Protein AF-A0A315R1Y8-F1 (afdb_monomer_lite)

pLDDT: mean 83.59, std 12.73, range [36.31, 96.69]

Radius of gyration: 17.37 Å; chains: 1; bounding box: 43×31×45 Å

Secondary structure (DSSP, 8-state):
--TT-HHHHHHH-GGGTTSPPTTSHHHHTHHHHHHHHHHHHHHHHGGGHHHHTSSTTHHHHHHHHHHIIIIIS-SS--TTSHHHHHH----HHHHHHHHHHHHHHHHHHHHHHHHHHHHHHHHH-

Structure (mmCIF, N/CA/C/O backbone):
data_AF-A0A315R1Y8-F1
#
_entry.id   AF-A0A315R1Y8-F1
#
loop_
_atom_site.group_PDB
_atom_site.id
_atom_site.type_symbol
_atom_site.label_atom_id
_atom_site.label_alt_id
_atom_site.label_comp_id
_atom_site.label_asym_id
_atom_site.label_entity_id
_atom_site.label_seq_id
_atom_site.pdbx_PDB_ins_code
_atom_site.Cartn_x
_atom_site.Cartn_y
_atom_site.Cartn_z
_atom_site.occupancy
_atom_site.B_iso_or_equiv
_atom_site.auth_seq_id
_atom_site.auth_comp_id
_atom_site.auth_asym_id
_atom_site.auth_atom_id
_atom_site.pdbx_PDB_model_num
ATOM 1 N N . MET A 1 1 ? -2.051 17.499 -18.153 1.00 36.31 1 MET A N 1
ATOM 2 C CA . MET A 1 1 ? -0.745 17.730 -17.502 1.00 36.31 1 MET A CA 1
ATOM 3 C C . MET A 1 1 ? -0.360 16.427 -16.814 1.00 36.31 1 MET A C 1
ATOM 5 O O . MET A 1 1 ? -1.027 16.044 -15.865 1.00 36.31 1 MET A O 1
ATOM 9 N N . ASN A 1 2 ? 0.582 15.671 -17.381 1.00 49.72 2 ASN A N 1
ATOM 10 C CA . ASN A 1 2 ? 0.955 14.344 -16.884 1.00 49.72 2 ASN A CA 1
ATOM 11 C C . ASN A 1 2 ? 2.105 14.544 -15.886 1.00 49.72 2 ASN A C 1
ATOM 13 O O . ASN A 1 2 ? 3.253 14.652 -16.304 1.00 49.72 2 ASN A O 1
ATOM 17 N N . LEU A 1 3 ? 1.783 14.720 -14.599 1.00 54.25 3 LEU A N 1
ATOM 18 C CA . LEU A 1 3 ? 2.701 15.229 -13.560 1.00 54.25 3 LEU A CA 1
ATOM 19 C C . LEU A 1 3 ? 4.020 14.435 -13.451 1.00 54.25 3 LEU A C 1
ATOM 21 O O . LEU A 1 3 ? 5.026 14.978 -13.015 1.00 54.25 3 LEU A O 1
ATOM 25 N N . GLN A 1 4 ? 4.020 13.174 -13.888 1.00 58.38 4 GLN A N 1
ATOM 26 C CA . GLN A 1 4 ? 5.177 12.275 -13.854 1.00 58.38 4 GLN A CA 1
ATOM 27 C C . GLN A 1 4 ? 5.529 11.665 -15.222 1.00 58.38 4 GLN A C 1
ATOM 29 O O . GLN A 1 4 ? 6.383 10.791 -15.299 1.00 58.38 4 GLN A O 1
ATOM 34 N N . ASN A 1 5 ? 4.861 12.091 -16.303 1.00 61.94 5 ASN A N 1
ATOM 35 C CA . ASN A 1 5 ? 4.996 11.511 -17.647 1.00 61.94 5 ASN A CA 1
ATOM 36 C C . ASN A 1 5 ? 4.984 9.962 -17.660 1.00 61.94 5 ASN A C 1
ATOM 38 O O . ASN A 1 5 ? 5.778 9.299 -18.325 1.00 61.94 5 ASN A O 1
ATOM 42 N N . TYR A 1 6 ? 4.060 9.385 -16.888 1.00 60.62 6 TYR A N 1
ATOM 43 C CA . TYR A 1 6 ? 4.000 7.953 -16.585 1.00 60.62 6 TYR A CA 1
ATOM 44 C C . TYR A 1 6 ? 3.890 7.089 -17.847 1.00 60.62 6 TYR A C 1
ATOM 46 O O . TYR A 1 6 ? 4.579 6.089 -17.992 1.00 60.62 6 TYR A O 1
ATOM 54 N N . ALA A 1 7 ? 3.065 7.519 -18.805 1.00 59.78 7 ALA A N 1
ATOM 55 C CA . ALA A 1 7 ? 2.836 6.786 -20.046 1.00 59.78 7 ALA A CA 1
ATOM 56 C C . ALA A 1 7 ? 4.108 6.640 -20.896 1.00 59.78 7 ALA A C 1
ATOM 58 O O . ALA A 1 7 ? 4.323 5.581 -21.476 1.00 59.78 7 ALA A O 1
ATOM 59 N N . SER A 1 8 ? 4.971 7.663 -20.955 1.00 60.66 8 SER A N 1
ATOM 60 C CA . SER A 1 8 ? 6.236 7.541 -21.683 1.00 60.66 8 SER A CA 1
ATOM 61 C C . SER A 1 8 ? 7.232 6.674 -20.923 1.00 60.66 8 SER A C 1
ATOM 63 O O . SER A 1 8 ? 7.850 5.820 -21.543 1.00 60.66 8 SER A O 1
ATOM 65 N N . ALA A 1 9 ? 7.332 6.828 -19.595 1.00 61.09 9 ALA A N 1
ATOM 66 C CA . ALA A 1 9 ? 8.210 6.000 -18.764 1.00 61.09 9 ALA A CA 1
ATOM 67 C C . ALA A 1 9 ? 7.849 4.504 -18.857 1.00 61.09 9 ALA A C 1
ATOM 69 O O . ALA A 1 9 ? 8.734 3.658 -18.946 1.00 61.09 9 ALA A O 1
ATOM 70 N N . PHE A 1 10 ? 6.553 4.182 -18.928 1.00 60.88 10 PHE A N 1
ATOM 71 C CA . PHE A 1 10 ? 6.050 2.815 -19.100 1.00 60.88 10 PHE A CA 1
ATOM 72 C C . PHE A 1 10 ? 6.443 2.173 -20.431 1.00 60.88 10 PHE A C 1
ATOM 74 O O . PHE A 1 10 ? 6.687 0.972 -20.478 1.00 60.88 10 PHE A O 1
ATOM 81 N N . VAL A 1 11 ? 6.483 2.955 -21.511 1.00 58.25 11 VAL A N 1
ATOM 82 C CA . VAL A 1 11 ? 6.806 2.452 -22.855 1.00 58.25 11 VAL A CA 1
ATOM 83 C C . VAL A 1 11 ? 8.318 2.344 -23.067 1.00 58.25 11 VAL A C 1
ATOM 85 O O . VAL A 1 11 ? 8.761 1.493 -23.832 1.00 58.25 11 VAL A O 1
ATOM 88 N N . THR A 1 12 ? 9.116 3.180 -22.397 1.00 59.12 12 THR A N 1
ATOM 89 C CA . THR A 1 12 ? 10.577 3.230 -22.578 1.00 59.12 12 THR A CA 1
ATOM 90 C C . THR A 1 12 ? 11.366 2.347 -21.616 1.00 59.12 12 THR A C 1
ATOM 92 O O . THR A 1 12 ? 12.554 2.134 -21.835 1.00 59.12 12 THR A O 1
ATOM 95 N N . MET A 1 13 ? 10.756 1.865 -20.533 1.00 61.69 13 MET A N 1
ATOM 96 C CA . MET A 1 13 ? 11.445 1.012 -19.569 1.00 61.69 13 MET A CA 1
ATOM 97 C C . MET A 1 13 ? 11.504 -0.437 -20.067 1.00 61.69 13 MET A C 1
ATOM 99 O O . MET A 1 13 ? 10.503 -1.154 -20.029 1.00 61.69 13 MET A O 1
ATOM 103 N N . ASP A 1 14 ? 12.706 -0.907 -20.417 1.00 63.06 14 ASP A N 1
ATOM 104 C CA . ASP A 1 14 ? 12.991 -2.320 -20.737 1.00 63.06 14 ASP A CA 1
ATOM 105 C C . ASP A 1 14 ? 12.509 -3.290 -19.639 1.00 63.06 14 ASP A C 1
ATOM 107 O O . ASP A 1 14 ? 12.195 -4.451 -19.906 1.00 63.06 14 ASP A O 1
ATOM 111 N N . ALA A 1 15 ? 12.387 -2.804 -18.397 1.00 60.00 15 ALA A N 1
ATOM 112 C CA . ALA A 1 15 ? 11.840 -3.543 -17.260 1.00 60.00 15 ALA A CA 1
ATOM 113 C C . ALA A 1 15 ? 10.415 -4.082 -17.503 1.00 60.00 15 ALA A C 1
ATOM 115 O O . ALA A 1 15 ? 10.039 -5.101 -16.918 1.00 60.00 15 ALA A O 1
ATOM 116 N N . PHE A 1 16 ? 9.633 -3.443 -18.380 1.00 64.62 16 PHE A N 1
ATOM 117 C CA . PHE A 1 16 ? 8.266 -3.856 -18.700 1.00 64.62 16 PHE A CA 1
ATOM 118 C C . PHE A 1 16 ? 8.145 -4.688 -19.980 1.00 64.62 16 PHE A C 1
ATOM 120 O O . PHE A 1 16 ? 7.034 -5.074 -20.339 1.00 64.62 16 PHE A O 1
ATOM 127 N N . ALA A 1 17 ? 9.253 -5.048 -20.638 1.00 68.25 17 ALA A N 1
ATOM 128 C CA . ALA A 1 17 ? 9.219 -5.850 -21.867 1.00 68.25 17 ALA A CA 1
ATOM 129 C C . ALA A 1 17 ? 8.487 -7.199 -21.696 1.00 68.25 17 ALA A C 1
ATOM 131 O O . ALA A 1 17 ? 7.893 -7.717 -22.638 1.00 68.25 17 ALA A O 1
ATOM 132 N N . ASN A 1 18 ? 8.483 -7.747 -20.475 1.00 76.88 18 ASN A N 1
ATOM 133 C CA . ASN A 1 18 ? 7.816 -9.008 -20.138 1.00 76.88 18 ASN A CA 1
ATOM 134 C C . ASN A 1 18 ? 6.347 -8.845 -19.693 1.00 76.88 18 ASN A C 1
ATOM 136 O O . ASN A 1 18 ? 5.695 -9.835 -19.347 1.00 76.88 18 ASN A O 1
ATOM 140 N N . PHE A 1 19 ? 5.811 -7.622 -19.649 1.00 79.62 19 PHE A N 1
ATOM 141 C CA . PHE A 1 19 ? 4.444 -7.365 -19.195 1.00 79.62 19 PHE A CA 1
ATOM 142 C C . PHE A 1 19 ? 3.443 -7.584 -20.331 1.00 79.62 19 PHE A C 1
ATOM 144 O O . PHE A 1 19 ? 3.718 -7.357 -21.508 1.00 79.62 19 PHE A O 1
ATOM 151 N N . ARG A 1 20 ? 2.238 -8.043 -19.979 1.00 82.56 20 ARG A N 1
ATOM 152 C CA . ARG A 1 20 ? 1.157 -8.226 -20.956 1.00 82.56 20 ARG A CA 1
ATOM 153 C C . ARG A 1 20 ? 0.613 -6.869 -21.401 1.00 82.56 20 ARG A C 1
ATOM 155 O O . ARG A 1 20 ? 0.509 -5.950 -20.593 1.00 82.56 20 ARG A O 1
ATOM 162 N N . SER A 1 21 ? 0.184 -6.787 -22.662 1.00 82.31 21 SER A N 1
ATOM 163 C CA . SER A 1 21 ? -0.532 -5.616 -23.181 1.00 82.31 21 SER A CA 1
ATOM 164 C C . SER A 1 21 ? -1.768 -5.292 -22.332 1.00 82.31 21 SER A C 1
ATOM 166 O O . SER A 1 21 ? -2.480 -6.200 -21.889 1.00 82.31 21 SER A O 1
ATOM 168 N N . LEU A 1 22 ? -2.050 -3.996 -22.169 1.00 79.75 22 LEU A N 1
ATOM 169 C CA . LEU A 1 22 ? -3.226 -3.475 -21.463 1.00 79.75 22 LEU A CA 1
ATOM 170 C C . LEU A 1 22 ? -4.550 -3.951 -22.084 1.00 79.75 22 LEU A C 1
ATOM 172 O O . LEU A 1 22 ? -5.557 -4.074 -21.387 1.00 79.75 22 LEU A O 1
ATOM 176 N N . ASP A 1 23 ? -4.543 -4.283 -23.376 1.00 83.69 23 ASP A N 1
ATOM 177 C CA . ASP A 1 23 ? -5.716 -4.801 -24.083 1.00 83.69 23 ASP A CA 1
ATOM 178 C 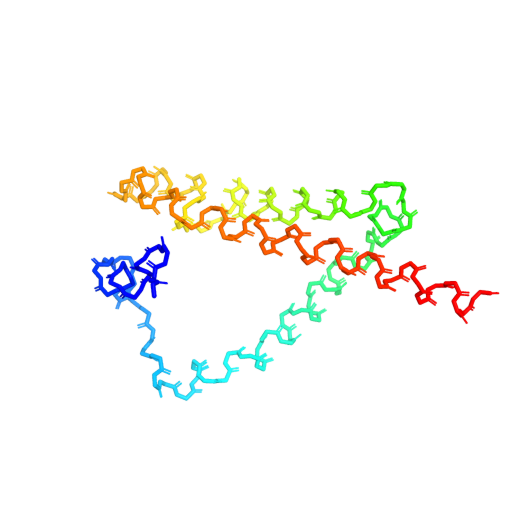C . ASP A 1 23 ? -5.995 -6.282 -23.830 1.00 83.69 23 ASP A C 1
ATOM 180 O O . ASP A 1 23 ? -7.059 -6.786 -24.194 1.00 83.69 23 ASP A O 1
ATOM 184 N N . SER A 1 24 ? -5.072 -6.992 -23.179 1.00 89.44 24 SER A N 1
ATOM 185 C CA . SER A 1 24 ? -5.273 -8.393 -22.840 1.00 89.44 24 SER A CA 1
ATOM 186 C C . SER A 1 24 ? -6.451 -8.562 -21.880 1.00 89.44 24 SER A C 1
ATOM 188 O O . SER A 1 24 ? -6.537 -7.895 -20.846 1.00 89.44 24 SER A O 1
ATOM 190 N N . THR A 1 25 ? -7.318 -9.537 -22.164 1.00 90.38 25 THR A N 1
ATOM 191 C CA . THR A 1 25 ? -8.472 -9.884 -21.321 1.00 90.38 25 THR A CA 1
ATOM 192 C C . THR A 1 25 ? -8.083 -10.092 -19.858 1.00 90.38 25 THR A C 1
ATOM 194 O O . THR A 1 25 ? -8.795 -9.650 -18.963 1.00 90.38 25 THR A O 1
ATOM 197 N N . ILE A 1 26 ? -6.925 -10.706 -19.590 1.00 92.00 26 ILE A N 1
ATOM 198 C CA . ILE A 1 26 ? -6.480 -10.957 -18.215 1.00 92.00 26 ILE A CA 1
ATOM 199 C C . ILE A 1 26 ? -6.086 -9.674 -17.468 1.00 92.00 26 ILE A C 1
ATOM 201 O O . ILE A 1 26 ? -6.322 -9.576 -16.268 1.00 92.00 26 ILE A O 1
ATOM 205 N N . VAL A 1 27 ? -5.541 -8.675 -18.170 1.00 88.12 27 VAL A N 1
ATOM 206 C CA . VAL A 1 27 ? -5.159 -7.384 -17.582 1.00 88.12 27 VAL A CA 1
ATOM 207 C C . VAL A 1 27 ? -6.414 -6.566 -17.297 1.00 88.12 27 VAL A C 1
ATOM 209 O O . VAL A 1 27 ? -6.528 -5.964 -16.234 1.00 88.12 27 VAL A O 1
ATOM 212 N N . ARG A 1 28 ? -7.420 -6.640 -18.175 1.00 90.44 28 ARG A N 1
ATOM 213 C CA . ARG A 1 28 ? -8.742 -6.037 -17.937 1.00 90.44 28 ARG A CA 1
ATOM 214 C C . ARG A 1 28 ? -9.468 -6.652 -16.736 1.00 90.44 28 ARG A C 1
ATOM 216 O O . ARG A 1 28 ? -10.206 -5.952 -16.051 1.00 90.44 28 ARG A O 1
ATOM 223 N N . LEU A 1 29 ? -9.225 -7.932 -16.444 1.00 93.44 29 LEU A N 1
ATOM 224 C CA . LEU A 1 29 ? -9.737 -8.614 -15.250 1.00 93.44 29 LEU A CA 1
ATOM 225 C C . LEU A 1 29 ? -8.917 -8.340 -13.978 1.00 93.44 29 LEU A C 1
ATOM 227 O O . LEU A 1 29 ? -9.300 -8.807 -12.905 1.00 93.44 29 LEU A O 1
ATOM 231 N N . ALA A 1 30 ? -7.826 -7.568 -14.050 1.00 89.69 30 ALA A N 1
ATOM 232 C CA . ALA A 1 30 ? -6.988 -7.271 -12.890 1.00 89.69 30 ALA A CA 1
ATOM 233 C C . ALA A 1 30 ? -7.773 -6.750 -11.668 1.00 89.69 30 ALA A C 1
ATOM 235 O O . ALA A 1 30 ? -7.493 -7.255 -10.581 1.00 89.69 30 ALA A O 1
ATOM 236 N N . PRO A 1 31 ? -8.769 -5.840 -11.785 1.00 91.88 31 PRO A N 1
ATOM 237 C CA . PRO A 1 31 ?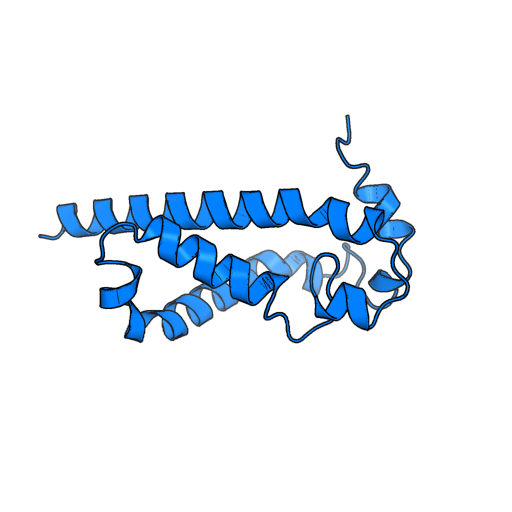 -9.544 -5.366 -10.633 1.00 91.88 31 PRO A CA 1
ATOM 238 C C . PRO A 1 31 ? -10.248 -6.488 -9.862 1.00 91.88 31 PRO A C 1
ATOM 240 O O . PRO A 1 31 ? -10.307 -6.450 -8.637 1.00 91.88 31 PRO A O 1
ATOM 243 N N . VAL A 1 32 ? -10.719 -7.525 -10.559 1.00 93.56 32 VAL A N 1
ATOM 244 C CA . VAL A 1 32 ? -11.352 -8.691 -9.927 1.00 93.56 32 VAL A CA 1
ATOM 245 C C . VAL A 1 32 ? -10.321 -9.473 -9.113 1.00 93.56 32 VAL A C 1
ATOM 247 O O . VAL A 1 32 ? -10.562 -9.801 -7.953 1.00 93.56 32 VAL A O 1
ATOM 250 N N . PHE A 1 33 ? -9.127 -9.696 -9.670 1.00 92.44 33 PHE A N 1
ATOM 251 C CA . PHE A 1 33 ? -8.021 -10.316 -8.935 1.00 92.44 33 PHE A CA 1
ATOM 252 C C . PHE A 1 33 ? -7.554 -9.477 -7.738 1.00 92.44 33 PHE A C 1
ATOM 254 O O . PHE A 1 33 ? -7.124 -10.046 -6.735 1.00 92.44 33 PHE A O 1
ATOM 261 N N . GLN A 1 34 ? -7.684 -8.146 -7.794 1.00 92.44 34 GLN A N 1
ATOM 262 C CA . GLN A 1 34 ? -7.362 -7.285 -6.651 1.00 92.44 34 GLN A CA 1
ATOM 263 C C . GLN A 1 34 ? -8.274 -7.541 -5.447 1.00 92.44 34 GLN A C 1
ATOM 265 O O . GLN A 1 34 ? -7.789 -7.490 -4.318 1.00 92.44 34 GLN A O 1
ATOM 270 N N . ILE A 1 35 ? -9.552 -7.873 -5.665 1.00 93.94 35 ILE A N 1
ATOM 271 C CA . ILE A 1 35 ? -10.483 -8.227 -4.580 1.00 93.94 35 ILE A CA 1
ATOM 272 C C . ILE A 1 35 ? -10.006 -9.501 -3.875 1.00 93.94 35 ILE A C 1
ATOM 274 O O . ILE A 1 35 ? -9.874 -9.518 -2.651 1.00 93.94 35 ILE A O 1
ATOM 278 N N . PHE A 1 36 ? -9.674 -10.544 -4.642 1.00 95.06 36 PHE A N 1
ATOM 279 C CA . PHE A 1 36 ? -9.139 -11.790 -4.086 1.00 95.06 36 PHE A CA 1
ATOM 280 C C . PHE A 1 36 ? -7.823 -11.566 -3.336 1.00 95.06 36 PHE A C 1
ATOM 282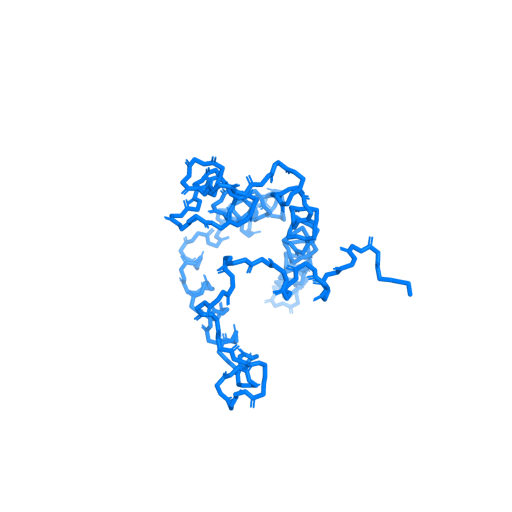 O O . PHE A 1 36 ? -7.639 -12.095 -2.241 1.00 95.06 36 PHE A O 1
ATOM 289 N N . ARG A 1 37 ? -6.930 -10.732 -3.885 1.00 91.81 37 ARG A N 1
ATOM 290 C CA . ARG A 1 37 ? -5.678 -10.349 -3.219 1.00 91.81 37 ARG A CA 1
ATOM 291 C C . ARG A 1 37 ? -5.940 -9.630 -1.894 1.00 91.81 37 ARG A C 1
ATOM 293 O O . ARG A 1 37 ? -5.297 -9.943 -0.898 1.00 91.81 37 ARG A O 1
ATOM 300 N N . GLY A 1 38 ? -6.896 -8.701 -1.871 1.00 91.81 38 GLY A N 1
ATOM 301 C CA . GLY A 1 38 ? -7.299 -7.992 -0.657 1.00 91.81 38 GLY A CA 1
ATOM 302 C C . GLY A 1 38 ? -7.842 -8.937 0.417 1.00 91.81 38 GLY A C 1
ATOM 303 O O . GLY A 1 38 ? -7.403 -8.872 1.562 1.00 91.81 38 GLY A O 1
ATOM 304 N N . ALA A 1 39 ? -8.726 -9.866 0.041 1.00 94.25 39 ALA A N 1
ATOM 305 C CA . ALA A 1 39 ? -9.253 -10.881 0.954 1.00 94.25 39 ALA A CA 1
ATOM 306 C C . ALA A 1 39 ? -8.144 -11.787 1.518 1.00 94.25 39 ALA A C 1
ATOM 308 O O . ALA A 1 39 ? -8.124 -12.082 2.712 1.00 94.25 39 ALA A O 1
ATOM 309 N N . PHE A 1 40 ? -7.183 -12.178 0.679 1.00 95.06 40 PHE A N 1
ATOM 310 C CA . PHE A 1 40 ? -6.026 -12.960 1.109 1.00 95.06 40 PHE A CA 1
ATOM 311 C C . PHE A 1 40 ? -5.145 -12.199 2.112 1.00 95.06 40 PHE A C 1
ATOM 313 O O . PHE A 1 40 ? -4.748 -12.758 3.133 1.00 95.06 40 PHE A O 1
ATOM 320 N N . PHE A 1 41 ? -4.884 -10.909 1.879 1.00 91.00 41 PHE A N 1
ATOM 321 C CA . PHE A 1 41 ? -4.157 -10.083 2.847 1.00 91.00 41 PHE A CA 1
ATOM 322 C C . PHE A 1 41 ? -4.924 -9.895 4.154 1.00 91.00 41 PHE A C 1
ATOM 324 O O . PHE A 1 41 ? -4.316 -9.985 5.217 1.00 91.00 41 PHE A O 1
ATOM 331 N N . ALA A 1 42 ? -6.244 -9.702 4.103 1.00 91.06 42 ALA A N 1
ATOM 332 C CA . ALA A 1 42 ? -7.067 -9.643 5.307 1.00 91.06 42 ALA A CA 1
ATOM 333 C C . ALA A 1 42 ? -6.958 -10.942 6.123 1.00 91.06 42 ALA A C 1
ATOM 335 O O . ALA A 1 42 ? -6.762 -10.885 7.334 1.00 91.06 42 ALA A O 1
ATOM 336 N N . PHE A 1 43 ? -6.992 -12.104 5.463 1.00 95.00 43 PHE A N 1
ATOM 337 C CA . PHE A 1 43 ? -6.793 -13.402 6.112 1.00 95.00 43 PHE A CA 1
ATOM 338 C C . PHE A 1 43 ? -5.416 -13.522 6.785 1.00 95.00 43 PHE A C 1
ATOM 340 O O . PHE A 1 43 ? -5.333 -13.961 7.930 1.00 95.00 43 PHE A O 1
ATOM 347 N N . ILE A 1 44 ? -4.341 -13.083 6.119 1.00 93.56 44 ILE A N 1
ATOM 348 C CA . ILE A 1 44 ? -2.982 -13.089 6.691 1.00 93.56 44 ILE A CA 1
ATOM 349 C C . ILE A 1 44 ? -2.859 -12.136 7.885 1.00 93.56 44 ILE A C 1
ATOM 351 O O . ILE A 1 44 ? -2.162 -12.447 8.849 1.00 93.56 44 ILE A O 1
ATOM 355 N N . LEU A 1 45 ? -3.502 -10.970 7.821 1.00 91.00 45 LEU A N 1
ATOM 356 C CA . LEU A 1 45 ? -3.419 -9.947 8.865 1.00 91.00 45 LEU A CA 1
ATOM 357 C C . LEU A 1 45 ? -4.365 -10.212 10.042 1.00 91.00 45 LEU A C 1
ATOM 359 O O . LEU A 1 45 ? -4.149 -9.664 11.123 1.00 91.00 45 LEU A O 1
ATOM 363 N N . TYR A 1 46 ? -5.370 -11.072 9.868 1.00 91.81 46 TYR A N 1
ATOM 364 C CA . TYR A 1 46 ? -6.374 -11.381 10.886 1.00 91.81 46 TYR A CA 1
ATOM 365 C C .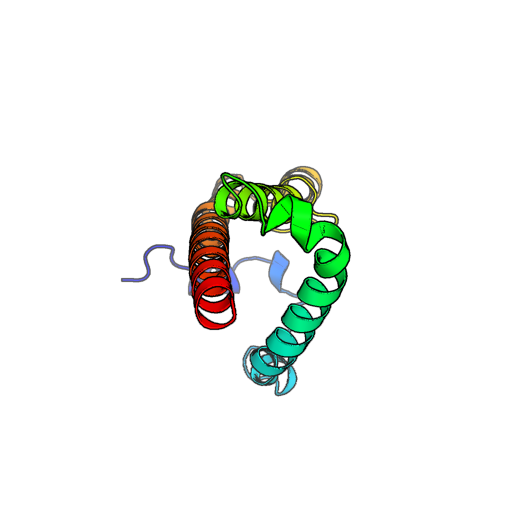 TYR A 1 46 ? -5.790 -11.832 12.243 1.00 91.81 46 TYR A C 1
ATOM 367 O O . TYR A 1 46 ? -6.215 -11.297 13.267 1.00 91.81 46 TYR A O 1
ATOM 375 N N . PRO A 1 47 ? -4.766 -12.711 12.317 1.00 93.19 47 PRO A N 1
ATOM 376 C CA . PRO A 1 47 ? -4.141 -13.080 13.592 1.00 93.19 47 PRO A CA 1
ATOM 377 C C . PRO A 1 47 ? -3.508 -11.897 14.339 1.00 93.19 47 PRO A C 1
ATOM 379 O O . PRO A 1 47 ? -3.373 -11.931 15.560 1.00 93.19 47 PRO A O 1
ATOM 382 N N . PHE A 1 48 ? -3.137 -10.837 13.620 1.00 92.31 48 PHE A N 1
ATOM 383 C CA . PHE A 1 48 ? -2.508 -9.634 14.166 1.00 92.31 48 PHE A CA 1
ATOM 384 C C . PHE A 1 48 ? -3.512 -8.502 14.408 1.00 92.31 48 PHE A C 1
ATOM 386 O O . PHE A 1 48 ? -3.107 -7.393 14.762 1.00 92.31 48 PHE A O 1
ATOM 393 N N . TYR A 1 49 ? -4.814 -8.761 14.241 1.00 90.06 49 TYR A N 1
ATOM 394 C CA . TYR A 1 49 ? -5.858 -7.740 14.290 1.00 90.06 49 TYR A CA 1
ATOM 395 C C . TYR A 1 49 ? -5.831 -6.932 15.594 1.00 90.06 49 TYR A C 1
ATOM 397 O O . TYR A 1 49 ? -5.822 -5.705 15.565 1.00 90.06 49 TYR A O 1
ATOM 405 N N . ASN A 1 50 ? -5.709 -7.593 16.748 1.00 88.56 50 ASN A N 1
ATOM 406 C CA . ASN A 1 50 ? -5.669 -6.892 18.035 1.00 88.56 50 ASN A CA 1
ATOM 407 C C . ASN A 1 50 ? -4.418 -6.011 18.193 1.00 88.56 50 ASN A C 1
ATOM 409 O O . ASN A 1 50 ? -4.478 -4.938 18.785 1.00 88.56 50 ASN A O 1
ATOM 413 N N . THR A 1 51 ? -3.280 -6.447 17.654 1.00 89.44 51 THR A N 1
ATOM 414 C CA . THR A 1 51 ? -1.998 -5.739 17.782 1.00 89.44 51 THR A CA 1
ATOM 415 C C . THR A 1 51 ? -1.874 -4.577 16.801 1.00 89.44 51 THR A C 1
ATOM 417 O O . THR A 1 51 ? -1.274 -3.552 17.132 1.00 89.44 51 THR A O 1
ATOM 420 N N . LEU A 1 52 ? -2.414 -4.739 15.592 1.00 90.00 52 LEU A N 1
ATOM 421 C CA . LEU A 1 52 ? -2.327 -3.747 14.525 1.00 90.00 52 LEU A CA 1
ATOM 422 C C . LEU A 1 52 ? -3.518 -2.794 14.546 1.00 90.00 52 LEU A C 1
ATOM 424 O O . LEU A 1 52 ? -3.311 -1.586 14.538 1.00 90.00 52 LEU A O 1
ATOM 428 N N . ILE A 1 53 ? -4.742 -3.320 14.609 1.00 88.56 53 ILE A N 1
ATOM 429 C CA . ILE A 1 53 ? -5.981 -2.562 14.397 1.00 88.56 53 ILE A CA 1
ATOM 430 C C . ILE A 1 53 ? -6.570 -2.043 15.710 1.00 88.56 53 ILE A C 1
ATOM 432 O O . ILE A 1 53 ? -6.793 -0.841 15.828 1.00 88.56 53 ILE A O 1
ATOM 436 N N . LYS A 1 54 ? -6.723 -2.895 16.735 1.00 86.44 54 LYS A N 1
ATOM 437 C CA . LYS A 1 54 ? -7.208 -2.482 18.074 1.00 86.44 54 LYS A CA 1
ATOM 438 C C . LYS A 1 54 ? -6.117 -1.854 18.940 1.00 86.44 54 LYS A C 1
ATOM 440 O O . LYS A 1 54 ? -5.952 -2.186 20.113 1.00 86.44 54 LYS A O 1
ATOM 445 N N . SER A 1 55 ? -5.321 -0.974 18.354 1.00 86.00 55 SER A N 1
ATOM 446 C CA . SER A 1 55 ? -4.169 -0.402 19.035 1.00 86.00 55 SER A CA 1
ATOM 447 C C . SER A 1 55 ? -4.032 1.086 18.772 1.00 86.00 55 SER A C 1
ATOM 449 O O . SER A 1 55 ? -4.449 1.599 17.729 1.00 86.00 55 SER A O 1
ATOM 451 N N . ASP A 1 56 ? -3.373 1.781 19.696 1.00 86.56 56 ASP A N 1
ATOM 452 C CA . ASP A 1 56 ? -3.006 3.169 19.463 1.00 86.56 56 ASP A CA 1
ATOM 453 C C . ASP A 1 56 ? -2.107 3.273 18.228 1.00 86.56 56 ASP A C 1
ATOM 455 O O . ASP A 1 56 ? -1.231 2.429 17.986 1.00 86.56 56 ASP A O 1
ATOM 459 N N . TYR A 1 57 ? -2.346 4.322 17.439 1.00 91.25 57 TYR A N 1
ATOM 460 C CA . TYR A 1 57 ? -1.648 4.587 16.179 1.00 91.25 57 TYR A CA 1
ATOM 461 C C . TYR A 1 57 ? -1.768 3.454 15.142 1.00 91.25 57 TYR A C 1
ATOM 463 O O . TYR A 1 57 ? -0.883 3.294 14.302 1.00 91.25 57 TYR A O 1
ATOM 471 N N . ALA A 1 58 ? -2.870 2.694 15.155 1.00 92.75 58 ALA A N 1
ATOM 472 C CA . ALA A 1 58 ? -3.131 1.590 14.227 1.00 92.75 58 ALA A CA 1
ATOM 473 C C . ALA A 1 58 ? -2.857 1.925 12.748 1.00 92.75 58 ALA A C 1
ATOM 475 O O . ALA A 1 58 ? -2.218 1.153 12.037 1.00 92.75 58 ALA A O 1
ATOM 476 N N . TRP A 1 59 ? -3.261 3.113 12.288 1.00 93.88 59 TRP A N 1
ATOM 477 C CA . TRP A 1 59 ? -3.032 3.542 10.904 1.00 93.88 59 TRP A CA 1
ATOM 478 C C . TRP A 1 59 ? -1.543 3.744 10.579 1.00 93.88 59 TRP A C 1
ATOM 480 O O . TRP A 1 59 ? -1.115 3.440 9.470 1.00 93.88 59 TRP A O 1
ATOM 490 N N . VAL A 1 60 ? -0.744 4.204 11.549 1.00 95.25 60 VAL A N 1
ATOM 491 C CA . VAL A 1 60 ? 0.712 4.378 11.413 1.00 95.25 60 VAL A CA 1
ATOM 492 C C . VAL A 1 60 ? 1.398 3.019 11.369 1.00 95.25 60 VAL A C 1
ATOM 494 O O . VAL A 1 60 ? 2.259 2.788 10.523 1.00 95.25 60 VAL A O 1
ATOM 497 N N . LYS A 1 61 ? 0.989 2.096 12.249 1.00 94.62 61 LYS A N 1
ATOM 498 C CA . LYS A 1 61 ? 1.499 0.718 12.263 1.00 94.62 61 LYS A CA 1
ATOM 499 C C . LYS A 1 61 ? 1.211 0.018 10.943 1.00 94.62 61 LYS A C 1
ATOM 501 O O . LYS A 1 61 ? 2.119 -0.567 10.364 1.00 94.62 61 LYS A O 1
ATOM 506 N N . MET A 1 62 ? -0.020 0.132 10.444 1.00 93.88 62 MET A N 1
ATOM 507 C CA . MET A 1 62 ? -0.406 -0.419 9.147 1.00 93.88 62 MET A CA 1
ATOM 508 C C . MET A 1 62 ? 0.411 0.197 8.007 1.00 93.88 62 MET A C 1
ATOM 510 O O . MET A 1 62 ? 0.929 -0.534 7.164 1.00 93.88 62 MET A O 1
ATOM 514 N N . PHE A 1 63 ? 0.573 1.523 8.014 1.00 96.00 63 PHE A N 1
ATOM 515 C CA . PHE A 1 63 ? 1.368 2.223 7.013 1.00 96.00 63 PHE A CA 1
ATOM 516 C C . PHE A 1 63 ? 2.799 1.689 6.972 1.00 96.00 63 PHE A C 1
ATOM 518 O O . PHE A 1 63 ? 3.233 1.229 5.922 1.00 96.00 63 PHE A O 1
ATOM 525 N N . PHE A 1 64 ? 3.514 1.685 8.101 1.00 95.38 64 PHE A N 1
ATOM 526 C CA . PHE A 1 64 ? 4.903 1.219 8.136 1.00 95.38 64 PHE A CA 1
ATOM 527 C C . PHE A 1 64 ? 5.044 -0.278 7.875 1.00 95.38 64 PHE A C 1
ATOM 529 O O . PHE A 1 64 ? 6.039 -0.680 7.278 1.00 95.38 64 PHE A O 1
ATOM 536 N N . LEU A 1 65 ? 4.060 -1.091 8.267 1.00 94.56 65 LEU A N 1
ATOM 537 C CA . LEU A 1 65 ? 4.033 -2.511 7.933 1.00 94.56 65 LEU A CA 1
ATOM 538 C C . LEU A 1 65 ? 4.016 -2.691 6.410 1.00 94.56 65 LEU A C 1
ATOM 540 O O . LEU A 1 65 ? 4.936 -3.272 5.842 1.00 94.56 65 LEU A O 1
ATOM 544 N N . ILE A 1 66 ? 3.000 -2.149 5.737 1.00 93.75 66 ILE A N 1
ATOM 545 C CA . ILE A 1 66 ? 2.831 -2.338 4.293 1.00 93.75 66 ILE A CA 1
ATOM 546 C C . ILE A 1 66 ? 3.965 -1.646 3.532 1.00 93.75 66 ILE A C 1
ATOM 548 O O . ILE A 1 66 ? 4.567 -2.250 2.647 1.00 93.75 66 ILE A O 1
ATOM 552 N N . TRP A 1 67 ? 4.295 -0.407 3.892 1.00 94.12 67 TRP A N 1
ATOM 553 C CA . TRP A 1 67 ? 5.347 0.376 3.245 1.00 94.12 67 TRP A CA 1
ATOM 554 C C . TRP A 1 67 ? 6.730 -0.261 3.417 1.00 94.12 67 TRP A C 1
ATOM 556 O O . TRP A 1 67 ? 7.456 -0.428 2.437 1.00 94.12 67 TRP A O 1
ATOM 566 N N . GLY A 1 68 ? 7.067 -0.686 4.639 1.00 93.12 68 GLY A N 1
ATOM 567 C CA . GLY A 1 68 ? 8.343 -1.321 4.956 1.00 93.12 68 GLY A CA 1
ATOM 568 C C . GLY A 1 68 ? 8.525 -2.630 4.196 1.00 93.12 68 GLY A C 1
ATOM 569 O O . GLY A 1 68 ? 9.536 -2.804 3.522 1.00 93.12 68 GLY A O 1
ATOM 570 N N . PHE A 1 69 ? 7.527 -3.515 4.208 1.00 91.38 69 PHE A N 1
ATOM 571 C CA . PHE A 1 69 ? 7.602 -4.761 3.439 1.00 91.38 69 PHE A CA 1
ATOM 572 C C . PHE A 1 69 ? 7.560 -4.542 1.919 1.00 91.38 69 PHE A C 1
ATOM 574 O O . PHE A 1 69 ? 8.145 -5.334 1.190 1.00 91.38 69 PHE A O 1
ATOM 581 N N . SER A 1 70 ? 6.922 -3.476 1.428 1.00 89.50 70 SER A N 1
ATOM 582 C CA . SER A 1 70 ? 6.814 -3.228 -0.019 1.00 89.50 70 SER A CA 1
ATOM 583 C C . SER A 1 70 ? 8.067 -2.601 -0.630 1.00 89.50 70 SER A C 1
ATOM 585 O O . SER A 1 70 ? 8.407 -2.929 -1.762 1.00 89.50 70 SER A O 1
ATOM 587 N N . LEU A 1 71 ? 8.745 -1.687 0.075 1.00 86.88 71 LEU A N 1
ATOM 588 C CA . LEU A 1 71 ? 9.915 -0.980 -0.470 1.00 86.88 71 LEU A CA 1
ATOM 589 C C . LEU A 1 71 ? 11.242 -1.513 0.076 1.00 86.88 71 LEU A C 1
ATOM 591 O O . LEU A 1 71 ? 12.197 -1.689 -0.678 1.00 86.88 71 LEU A O 1
ATOM 595 N N . ILE A 1 72 ? 11.311 -1.784 1.379 1.00 87.69 72 ILE A N 1
ATOM 596 C CA . ILE A 1 72 ? 12.546 -2.231 2.037 1.00 87.69 72 ILE A CA 1
ATOM 597 C C . ILE A 1 72 ? 12.644 -3.755 1.965 1.00 87.69 72 ILE A C 1
ATOM 599 O O . ILE A 1 72 ? 13.661 -4.285 1.537 1.00 87.69 72 ILE A O 1
ATOM 603 N N . GLY A 1 73 ? 11.576 -4.452 2.355 1.00 85.50 73 GLY A N 1
ATOM 604 C CA . GLY A 1 73 ? 11.504 -5.914 2.407 1.00 85.50 73 GLY A CA 1
ATOM 605 C C . GLY A 1 73 ? 10.998 -6.582 1.130 1.00 85.50 73 GLY A C 1
ATOM 606 O O . GLY A 1 73 ? 10.573 -7.736 1.195 1.00 85.50 73 GLY A O 1
ATOM 607 N N . SER A 1 74 ? 10.986 -5.872 -0.005 1.00 86.75 74 SER A N 1
ATOM 608 C CA . SER A 1 74 ? 10.572 -6.470 -1.276 1.00 86.75 74 SER A CA 1
ATOM 609 C C . SER A 1 74 ? 11.473 -7.657 -1.588 1.00 86.75 74 SER A C 1
ATOM 611 O O . SER A 1 74 ? 12.682 -7.546 -1.463 1.00 86.75 74 SER A O 1
ATOM 613 N N . VAL A 1 75 ? 10.898 -8.779 -2.016 1.00 86.31 75 VAL A N 1
ATOM 614 C CA . VAL A 1 75 ? 11.667 -9.953 -2.477 1.00 86.31 75 VAL A CA 1
ATOM 615 C C . VAL A 1 75 ? 11.952 -9.869 -3.980 1.00 86.31 75 VAL A C 1
ATOM 617 O O . VAL A 1 75 ? 12.846 -10.530 -4.495 1.00 86.31 75 VAL A O 1
ATOM 620 N N . ALA A 1 76 ? 11.178 -9.062 -4.707 1.00 83.62 76 ALA A N 1
ATOM 621 C CA . ALA A 1 76 ? 11.355 -8.856 -6.136 1.00 83.62 76 ALA A CA 1
ATOM 622 C C . ALA A 1 76 ? 12.059 -7.513 -6.406 1.00 83.62 76 ALA A C 1
ATOM 624 O O . ALA A 1 76 ? 11.788 -6.534 -5.700 1.00 83.62 76 ALA A O 1
ATOM 625 N N . PRO A 1 77 ? 12.899 -7.425 -7.453 1.00 83.06 77 PRO A N 1
ATOM 626 C CA . PRO A 1 77 ? 13.575 -6.191 -7.836 1.00 83.06 77 PRO A CA 1
ATOM 627 C C . PRO A 1 77 ? 12.602 -5.243 -8.549 1.00 83.06 77 PRO A C 1
ATOM 629 O O . PRO A 1 77 ? 12.561 -5.149 -9.775 1.00 83.06 77 PRO A O 1
ATOM 632 N N . ILE A 1 78 ? 11.772 -4.563 -7.760 1.00 81.75 78 ILE A N 1
ATOM 633 C CA . ILE A 1 78 ? 10.747 -3.622 -8.227 1.00 81.75 78 ILE A CA 1
ATOM 634 C C . ILE A 1 78 ? 11.331 -2.197 -8.203 1.00 81.75 78 ILE A C 1
ATOM 636 O O . ILE A 1 78 ? 12.091 -1.877 -7.279 1.00 81.75 78 ILE A O 1
ATOM 640 N N . PRO A 1 79 ? 10.984 -1.312 -9.160 1.00 81.75 79 PRO A N 1
ATOM 641 C CA . PRO A 1 79 ? 11.340 0.105 -9.090 1.00 81.75 79 PRO A CA 1
ATOM 642 C C . PRO A 1 79 ? 10.982 0.713 -7.727 1.00 81.75 79 PRO A C 1
ATOM 644 O O . PRO A 1 79 ? 9.911 0.466 -7.179 1.00 81.75 79 PRO A O 1
ATOM 647 N N . GLY A 1 80 ? 11.908 1.479 -7.157 1.00 81.56 80 GLY A N 1
ATOM 648 C CA . GLY A 1 80 ? 11.789 2.043 -5.809 1.00 81.56 80 GLY A CA 1
ATOM 649 C C . GLY A 1 80 ? 12.083 1.109 -4.622 1.00 81.56 80 GLY A C 1
ATOM 650 O O . GLY A 1 80 ? 12.165 1.606 -3.501 1.00 81.56 80 GLY A O 1
ATOM 651 N N . SER A 1 81 ? 12.284 -0.198 -4.832 1.00 87.50 81 SER A N 1
ATOM 652 C CA . SER A 1 81 ? 12.693 -1.130 -3.764 1.00 87.50 81 SER A CA 1
ATOM 653 C C . SER A 1 81 ? 14.215 -1.248 -3.614 1.00 87.50 81 SER A C 1
ATOM 655 O O . SER A 1 81 ? 14.951 -0.968 -4.563 1.00 87.50 81 SER A O 1
ATOM 657 N N . ILE A 1 82 ? 14.685 -1.722 -2.452 1.00 86.94 82 ILE A N 1
ATOM 658 C CA . ILE A 1 82 ? 16.115 -2.012 -2.218 1.00 86.94 82 ILE A CA 1
ATOM 659 C C . ILE A 1 82 ? 16.637 -3.048 -3.221 1.00 86.94 82 ILE A C 1
ATOM 661 O O . ILE A 1 82 ? 17.651 -2.811 -3.872 1.00 86.94 82 ILE A O 1
ATOM 665 N N . GLU A 1 83 ? 15.911 -4.150 -3.419 1.00 87.88 83 GLU A N 1
ATOM 666 C CA . GLU A 1 83 ? 16.269 -5.173 -4.410 1.00 87.88 83 GLU A CA 1
ATOM 667 C C . GLU A 1 83 ? 16.357 -4.584 -5.822 1.00 87.88 83 GLU A C 1
ATOM 669 O O . GLU A 1 83 ? 17.246 -4.926 -6.597 1.00 87.88 83 GLU A O 1
ATOM 674 N N . GLY A 1 84 ? 15.465 -3.649 -6.158 1.00 85.62 84 GLY A N 1
ATOM 675 C CA . GLY A 1 84 ? 15.520 -2.929 -7.424 1.00 85.62 84 GLY A CA 1
ATOM 676 C C . GLY A 1 84 ? 16.834 -2.165 -7.589 1.00 85.62 84 GLY A C 1
ATOM 677 O O . GLY A 1 84 ? 17.455 -2.246 -8.647 1.00 85.62 84 GLY A O 1
ATOM 678 N N . MET A 1 85 ? 17.268 -1.452 -6.547 1.00 85.69 85 MET A N 1
ATOM 679 C CA . MET A 1 85 ? 18.514 -0.675 -6.568 1.00 85.69 85 MET A CA 1
ATOM 680 C C . MET A 1 85 ? 19.764 -1.562 -6.651 1.00 85.69 85 MET A C 1
ATOM 682 O O . MET A 1 85 ? 20.781 -1.128 -7.185 1.00 85.69 85 MET A O 1
ATOM 686 N N . ILE A 1 86 ? 19.702 -2.787 -6.121 1.00 88.00 86 ILE A N 1
ATOM 687 C CA . ILE A 1 86 ? 20.825 -3.737 -6.125 1.00 88.00 86 ILE A CA 1
ATOM 688 C C .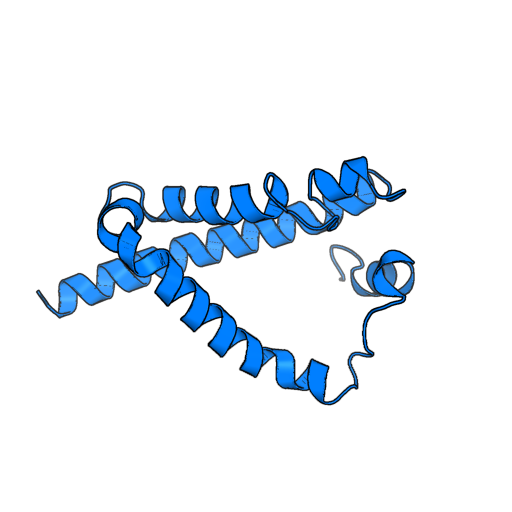 ILE A 1 86 ? 20.913 -4.492 -7.458 1.00 88.00 86 ILE A C 1
ATOM 690 O O . ILE A 1 86 ? 22.000 -4.639 -8.015 1.00 88.00 86 ILE A O 1
ATOM 694 N N . TYR A 1 87 ? 19.784 -4.997 -7.962 1.00 86.62 87 TYR A N 1
ATOM 695 C CA . TYR A 1 87 ? 19.770 -5.988 -9.045 1.00 86.62 87 TYR A CA 1
ATOM 696 C C . TYR A 1 87 ? 19.415 -5.430 -10.423 1.00 86.62 87 TYR A C 1
ATOM 698 O O . TYR A 1 87 ? 19.509 -6.160 -11.412 1.00 86.62 87 TYR A O 1
ATOM 706 N N . THR A 1 88 ? 19.010 -4.164 -10.530 1.00 83.81 88 THR A N 1
ATOM 707 C CA . THR A 1 88 ? 18.656 -3.558 -11.821 1.00 83.81 88 THR A CA 1
ATOM 708 C C . THR A 1 88 ? 19.654 -2.480 -12.234 1.00 83.81 88 THR A C 1
ATOM 710 O O . THR A 1 88 ? 20.356 -1.903 -11.411 1.00 83.81 88 THR A O 1
ATOM 713 N N . LYS A 1 89 ? 19.725 -2.197 -13.539 1.00 83.69 89 LYS A N 1
ATOM 714 C CA . LYS A 1 89 ? 20.525 -1.088 -14.094 1.00 83.69 89 LYS A CA 1
ATOM 715 C C . LYS A 1 89 ? 19.744 0.232 -14.153 1.00 83.69 89 LYS A C 1
ATOM 717 O O . LYS A 1 89 ? 20.153 1.148 -14.860 1.00 83.69 89 LYS A O 1
ATOM 722 N N . MET A 1 90 ? 18.595 0.292 -13.484 1.00 79.94 90 MET A N 1
ATOM 723 C CA . MET A 1 90 ? 17.703 1.443 -13.498 1.00 79.94 90 MET A CA 1
ATOM 724 C C . MET A 1 90 ? 18.368 2.628 -12.789 1.00 79.94 90 MET A C 1
ATOM 726 O O . MET A 1 90 ? 19.062 2.476 -11.782 1.00 79.94 90 MET A O 1
ATOM 730 N N . SER A 1 91 ? 18.200 3.825 -13.340 1.00 83.56 91 SER A N 1
ATOM 731 C CA . SER A 1 91 ? 18.765 5.040 -12.761 1.00 83.56 91 SER A CA 1
ATOM 732 C C . SER A 1 91 ? 18.072 5.406 -11.447 1.00 83.56 91 SER A C 1
ATOM 734 O O . SER A 1 91 ? 16.911 5.075 -11.200 1.00 83.56 91 SER A O 1
ATOM 736 N N . LEU A 1 92 ? 18.764 6.168 -10.600 1.00 81.19 92 LEU A N 1
ATOM 737 C CA . LEU A 1 92 ? 18.201 6.622 -9.328 1.00 81.19 92 LEU A CA 1
ATOM 738 C C . LEU A 1 92 ? 16.906 7.435 -9.525 1.00 81.19 92 LEU A C 1
ATOM 740 O O . LEU A 1 92 ? 15.971 7.303 -8.744 1.00 81.19 92 LEU A O 1
ATOM 744 N N . VAL A 1 93 ? 16.815 8.230 -10.596 1.00 82.38 93 VAL A N 1
ATOM 745 C CA . VAL A 1 93 ? 15.610 9.013 -10.926 1.00 82.38 93 VAL A CA 1
ATOM 746 C C . VAL A 1 93 ? 14.418 8.100 -11.212 1.00 82.38 93 VAL A C 1
ATOM 748 O O . VAL A 1 93 ? 13.323 8.338 -10.707 1.00 82.38 93 VAL A O 1
ATOM 751 N N . GLU A 1 94 ? 14.632 7.031 -11.972 1.00 78.50 94 GLU A N 1
ATOM 752 C CA . GLU A 1 94 ? 13.595 6.051 -12.298 1.00 78.50 94 GLU A CA 1
ATOM 753 C C . GLU A 1 94 ? 13.105 5.288 -11.058 1.00 78.50 94 GLU A C 1
ATOM 755 O O . GLU A 1 94 ? 11.901 5.075 -10.912 1.00 78.50 94 GLU A O 1
ATOM 760 N N . HIS A 1 95 ? 13.999 4.968 -10.112 1.00 80.81 95 HIS A N 1
ATOM 761 C CA . HIS A 1 95 ? 13.590 4.419 -8.815 1.00 80.81 95 HIS A CA 1
ATOM 762 C C . HIS A 1 95 ? 12.747 5.409 -8.003 1.00 80.81 95 HIS A C 1
ATOM 764 O O . HIS A 1 95 ? 11.795 5.003 -7.339 1.00 80.81 95 HIS A O 1
ATOM 770 N N . LEU A 1 96 ? 13.079 6.701 -8.043 1.00 82.75 96 LEU A N 1
ATOM 771 C CA . LEU A 1 96 ? 12.421 7.724 -7.230 1.00 82.75 96 LEU A CA 1
ATOM 772 C C . LEU A 1 96 ? 11.070 8.192 -7.786 1.00 82.75 96 LEU A C 1
ATOM 774 O O . LEU A 1 96 ? 10.269 8.708 -7.013 1.00 82.75 96 LEU A O 1
ATOM 778 N N . ILE A 1 97 ? 10.782 8.018 -9.079 1.00 81.62 97 ILE A N 1
ATOM 779 C CA . ILE A 1 97 ? 9.511 8.470 -9.678 1.00 81.62 97 ILE A CA 1
ATOM 780 C C . ILE A 1 97 ? 8.297 7.759 -9.057 1.00 81.62 97 ILE A C 1
ATOM 782 O O . ILE A 1 97 ? 7.289 8.407 -8.769 1.00 81.62 97 ILE A O 1
ATOM 786 N N . GLY A 1 98 ? 8.396 6.448 -8.817 1.00 76.25 98 GLY A N 1
ATOM 787 C CA . GLY A 1 98 ? 7.280 5.641 -8.306 1.00 76.25 98 GLY A CA 1
ATOM 788 C C . GLY A 1 98 ? 7.103 5.683 -6.784 1.00 76.25 98 GLY A C 1
ATOM 789 O O . GLY A 1 98 ? 6.001 5.461 -6.284 1.00 76.25 98 GLY A O 1
ATOM 790 N N . ILE A 1 99 ? 8.160 5.998 -6.026 1.00 86.81 99 ILE A N 1
ATOM 791 C CA . ILE A 1 99 ? 8.122 5.958 -4.553 1.00 86.81 99 ILE A CA 1
ATOM 792 C C . ILE A 1 99 ? 7.080 6.921 -3.963 1.00 86.81 99 ILE A C 1
ATOM 794 O O . ILE A 1 99 ? 6.322 6.475 -3.096 1.00 86.81 99 ILE A O 1
ATOM 798 N N . PRO A 1 100 ? 6.985 8.204 -4.380 1.00 89.25 100 PRO A N 1
ATOM 799 C CA . PRO A 1 100 ? 5.990 9.125 -3.841 1.00 89.25 100 PRO A CA 1
ATOM 800 C C . PRO A 1 100 ? 4.563 8.626 -4.051 1.00 89.25 100 PRO A C 1
ATOM 802 O O . PRO A 1 100 ? 3.760 8.674 -3.124 1.00 89.25 100 PRO A O 1
ATOM 805 N N . GLU A 1 101 ? 4.258 8.097 -5.238 1.00 88.00 101 GLU A N 1
ATOM 806 C CA . GLU A 1 101 ? 2.927 7.585 -5.556 1.00 88.00 101 GLU A CA 1
ATOM 807 C C . GLU A 1 101 ? 2.568 6.393 -4.666 1.00 88.00 101 GLU A C 1
ATOM 809 O O . GLU A 1 101 ? 1.547 6.429 -3.979 1.00 88.00 101 GLU A O 1
ATOM 814 N N . VAL A 1 102 ? 3.425 5.368 -4.621 1.00 89.06 102 VAL A N 1
ATOM 815 C CA . VAL A 1 102 ? 3.180 4.159 -3.820 1.00 89.06 102 VAL A CA 1
ATOM 816 C C . VAL A 1 102 ? 3.098 4.504 -2.331 1.00 89.06 102 VAL A C 1
ATOM 818 O O . VAL A 1 102 ? 2.228 4.007 -1.618 1.00 89.06 102 VAL A O 1
ATOM 821 N N . THR A 1 103 ? 3.951 5.414 -1.859 1.00 93.12 103 THR A N 1
ATOM 822 C CA . THR A 1 103 ? 3.941 5.872 -0.464 1.00 93.12 103 THR A CA 1
ATOM 823 C C . THR A 1 103 ? 2.625 6.566 -0.118 1.00 93.12 103 THR A C 1
ATOM 825 O O . THR A 1 103 ? 2.010 6.234 0.896 1.00 93.12 103 THR A O 1
ATOM 828 N N . VAL A 1 104 ? 2.150 7.482 -0.969 1.00 94.75 104 VAL A N 1
AT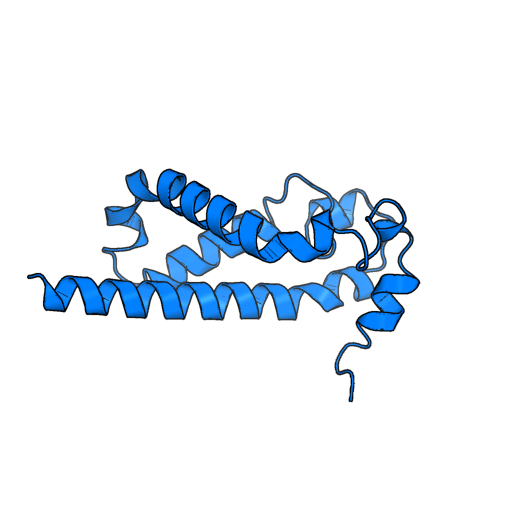OM 829 C CA . VAL A 1 104 ? 0.865 8.172 -0.770 1.00 94.75 104 VAL A CA 1
ATOM 830 C C . VAL A 1 104 ? -0.305 7.190 -0.847 1.00 94.75 104 VAL A C 1
ATOM 832 O O . VAL A 1 104 ? -1.203 7.261 -0.010 1.00 94.75 104 VAL A O 1
ATOM 835 N N . GLN A 1 105 ? -0.290 6.240 -1.786 1.00 93.56 105 GLN A N 1
ATOM 836 C CA . GLN A 1 105 ? -1.327 5.208 -1.891 1.00 93.56 105 GLN A CA 1
ATOM 837 C C . GLN A 1 105 ? -1.420 4.365 -0.612 1.00 93.56 105 GLN A C 1
ATOM 839 O O . GLN A 1 105 ? -2.512 4.212 -0.060 1.00 93.56 105 GLN A O 1
ATOM 844 N N . ILE A 1 106 ? -0.289 3.870 -0.097 1.00 95.56 106 ILE A N 1
ATOM 845 C CA . ILE A 1 106 ? -0.249 3.067 1.137 1.00 95.56 106 ILE A CA 1
ATOM 846 C C . ILE A 1 106 ? -0.680 3.905 2.346 1.00 95.56 106 ILE A C 1
ATOM 848 O O . ILE A 1 106 ? -1.409 3.408 3.209 1.00 95.56 106 ILE A O 1
ATOM 852 N N . PHE A 1 107 ? -0.270 5.174 2.407 1.00 96.69 107 PHE A N 1
ATOM 853 C CA . PHE A 1 107 ? -0.672 6.102 3.465 1.00 96.69 107 PHE A CA 1
ATOM 854 C C . PHE A 1 107 ? -2.187 6.309 3.489 1.00 96.69 107 PHE A C 1
ATOM 856 O O . PHE A 1 107 ? -2.826 6.086 4.519 1.00 96.69 107 PHE A O 1
ATOM 863 N N . VAL A 1 108 ? -2.768 6.689 2.347 1.00 96.69 108 VAL A N 1
ATOM 864 C CA . VAL A 1 108 ? -4.209 6.941 2.220 1.00 96.69 108 VAL A CA 1
ATOM 865 C C . VAL A 1 108 ? -5.000 5.674 2.526 1.00 96.69 108 VAL A C 1
ATOM 867 O O . VAL A 1 108 ? -5.962 5.741 3.290 1.00 96.69 108 VAL A O 1
ATOM 870 N N . PHE A 1 109 ? -4.570 4.521 2.003 1.00 94.94 109 PHE A N 1
ATOM 871 C CA . PHE A 1 109 ? -5.188 3.231 2.308 1.00 94.94 109 PHE A CA 1
ATOM 872 C C . PHE A 1 109 ? -5.178 2.938 3.812 1.00 94.94 109 PHE A C 1
ATOM 874 O O . PHE A 1 109 ? -6.229 2.674 4.392 1.00 94.94 109 PHE A O 1
ATOM 881 N N . SER A 1 110 ? -4.012 3.029 4.454 1.00 95.12 110 SER A N 1
ATOM 882 C CA . SER A 1 110 ? -3.846 2.690 5.873 1.00 95.12 110 SER A CA 1
ATOM 883 C C . SER A 1 110 ? -4.680 3.598 6.774 1.00 95.12 110 SER A C 1
ATOM 885 O O . SER A 1 110 ? -5.325 3.130 7.714 1.00 95.12 110 SER A O 1
ATOM 887 N N . TRP A 1 111 ? -4.707 4.896 6.466 1.00 95.12 111 TRP A N 1
ATOM 888 C CA . TRP A 1 111 ? -5.527 5.867 7.182 1.00 95.12 111 TRP A CA 1
ATOM 889 C C . TRP A 1 111 ? -7.022 5.606 6.997 1.00 95.12 111 TRP A C 1
ATOM 891 O O . TRP A 1 111 ? -7.758 5.540 7.984 1.00 95.12 111 TRP A O 1
ATOM 901 N N . PHE A 1 112 ? -7.469 5.430 5.751 1.00 95.56 112 PHE A N 1
ATOM 902 C CA . PHE A 1 112 ? -8.878 5.223 5.432 1.00 95.56 112 PHE A CA 1
ATOM 903 C C . PHE A 1 112 ? -9.409 3.914 6.023 1.00 95.56 112 PHE A C 1
ATOM 905 O O . PHE A 1 112 ? -10.458 3.922 6.666 1.00 95.56 112 PHE A O 1
ATOM 912 N N . PHE A 1 113 ? -8.666 2.816 5.869 1.00 92.62 113 PHE A N 1
ATOM 913 C CA . PHE A 1 113 ? -9.055 1.501 6.374 1.00 92.62 113 PHE A CA 1
ATOM 914 C C . PHE A 1 113 ? -9.247 1.512 7.893 1.00 92.62 113 PHE A C 1
ATOM 916 O O . PHE A 1 113 ? -10.304 1.128 8.381 1.00 92.62 113 PHE A O 1
ATOM 923 N N . VAL A 1 114 ? -8.268 2.021 8.648 1.00 91.62 114 VAL A N 1
ATOM 924 C CA . VAL A 1 114 ? -8.352 2.044 10.118 1.00 91.62 114 VAL A CA 1
ATOM 925 C C . VAL A 1 114 ? -9.456 2.986 10.604 1.00 91.62 114 VAL A C 1
ATOM 927 O O . VAL A 1 114 ? -10.158 2.678 11.564 1.00 91.62 114 VAL A O 1
ATOM 930 N N . LYS A 1 115 ? -9.654 4.131 9.938 1.00 91.19 115 LYS A N 1
ATOM 931 C CA . LYS A 1 115 ? -10.776 5.039 10.235 1.00 91.19 115 LYS A CA 1
ATOM 932 C C . LYS A 1 115 ? -12.132 4.378 10.008 1.00 91.19 115 LYS A C 1
ATOM 934 O O . LYS A 1 115 ? -13.051 4.628 10.787 1.00 91.19 115 LYS A O 1
ATOM 939 N N . TRP A 1 116 ? -12.259 3.602 8.936 1.00 91.44 116 TRP A N 1
ATOM 940 C CA . TRP A 1 116 ? -13.471 2.858 8.621 1.00 91.44 116 TRP A CA 1
ATOM 941 C C . TRP A 1 116 ? -13.718 1.748 9.647 1.00 91.44 116 TRP A C 1
ATOM 943 O O . TRP A 1 116 ? -14.798 1.711 10.230 1.00 91.44 116 TRP A O 1
ATOM 953 N N . GLU A 1 117 ? -12.709 0.943 9.973 1.00 89.12 117 GLU A N 1
ATOM 954 C CA . GLU A 1 117 ? -12.840 -0.161 10.932 1.00 89.12 117 GLU A CA 1
ATOM 955 C C . GLU A 1 117 ? -13.217 0.328 12.341 1.00 89.12 117 GLU A C 1
ATOM 957 O O . GLU A 1 117 ? -14.189 -0.134 12.935 1.00 89.12 117 GLU A O 1
ATOM 962 N N . ASN A 1 118 ? -12.543 1.373 12.834 1.00 83.69 118 ASN A N 1
ATOM 963 C CA . ASN A 1 118 ? -12.838 1.978 14.141 1.00 83.69 118 ASN A CA 1
ATOM 964 C C . ASN A 1 118 ? -14.201 2.695 14.197 1.00 83.69 118 ASN A C 1
ATOM 966 O O . ASN A 1 118 ? -14.673 3.074 15.276 1.00 83.69 118 ASN A O 1
ATOM 970 N N . ARG A 1 119 ? -14.812 2.998 13.045 1.00 83.12 119 ARG A N 1
ATOM 971 C CA . ARG A 1 119 ? -16.204 3.463 12.992 1.00 83.12 119 ARG A CA 1
ATOM 972 C C . ARG A 1 119 ? -17.145 2.272 13.134 1.00 83.12 119 ARG A C 1
ATOM 974 O O . ARG A 1 119 ? -18.038 2.336 13.964 1.00 83.12 119 ARG A O 1
ATOM 981 N N . THR A 1 120 ? -16.907 1.211 12.373 1.00 75.88 120 THR A N 1
ATOM 982 C CA . THR A 1 120 ? -17.736 0.005 12.372 1.00 75.88 120 THR A CA 1
ATOM 983 C C . THR A 1 120 ? -17.767 -0.666 13.746 1.00 75.88 120 THR A C 1
ATOM 985 O O . THR A 1 120 ? -18.847 -1.009 14.209 1.00 75.88 120 THR A O 1
ATOM 988 N N . GLU A 1 121 ? -16.636 -0.780 14.456 1.00 71.62 121 GLU A N 1
ATOM 989 C CA . GLU A 1 121 ? -16.632 -1.358 15.814 1.00 71.62 121 GLU A CA 1
ATOM 990 C C . GLU A 1 121 ? -17.540 -0.600 16.793 1.00 71.62 121 GLU A C 1
ATOM 992 O O . GLU A 1 121 ? -18.215 -1.237 17.593 1.00 71.62 121 GLU A O 1
ATOM 997 N N . ARG A 1 122 ? -17.608 0.736 16.700 1.00 61.59 122 ARG A N 1
ATOM 998 C CA . ARG A 1 122 ? -18.481 1.554 17.561 1.00 61.59 122 ARG A CA 1
ATOM 999 C C . ARG A 1 122 ? -19.970 1.368 17.278 1.00 61.59 122 ARG A C 1
ATOM 1001 O O . ARG A 1 122 ? -20.771 1.622 18.166 1.00 61.59 122 ARG A O 1
ATOM 1008 N N . ASP A 1 123 ? -20.334 0.966 16.063 1.00 56.50 123 ASP A N 1
ATOM 1009 C CA . ASP A 1 123 ? -21.732 0.774 15.664 1.00 56.50 123 ASP A CA 1
ATOM 1010 C C . ASP A 1 123 ? -22.271 -0.618 16.085 1.00 56.50 123 ASP A C 1
ATOM 1012 O O . ASP A 1 123 ? -23.484 -0.824 16.097 1.00 56.50 123 ASP A O 1
ATOM 1016 N N . TYR A 1 124 ? -21.390 -1.564 16.451 1.00 54.22 124 TYR A N 1
ATOM 1017 C CA . TYR A 1 124 ? -21.734 -2.937 16.871 1.00 54.22 124 TYR A CA 1
ATOM 1018 C C . TYR A 1 124 ? -21.425 -3.252 18.351 1.00 54.22 124 TYR A C 1
ATOM 1020 O O . TYR A 1 124 ? -21.644 -4.387 18.782 1.00 54.22 124 TYR A O 1
ATOM 1028 N N . SER A 1 125 ? -20.914 -2.281 19.116 1.00 50.75 125 SER A N 1
ATOM 1029 C CA . SER A 1 125 ? -20.626 -2.366 20.561 1.00 50.75 125 SER A CA 1
ATOM 1030 C C . SER A 1 125 ? -21.671 -1.637 21.396 1.00 50.75 125 SER A C 1
ATOM 1032 O O . SER A 1 125 ? -22.121 -2.214 22.408 1.00 50.75 125 SER A O 1
#

Foldseek 3Di:
DPPLVVVVLCVPDPVCVVPDDCPDPVVVCVVVVVVVVVVVVCVVCVVCCCVQQVDPPNLVSQLCVCLCCVAEVDPDLDQLHPNVVVPHPDDPVRSPSCSVVVSVVSSVCSVVVSVVVVVVVVVVD

Sequence (125 aa):
MNLQNYASAFVTMDAFANFRSLDSTIVRLAPVFQIFRGAFFAFILYPFYNTLIKSDYAWVKMFFLIWGFSLIGSVAPIPGSIEGMIYTKMSLVEHLIGIPEVTVQIFVFSWFFVKWENRTERDYS